Protein AF-A0A7X4D5A9-F1 (afdb_monomer_lite)

Secondary structure (DSSP, 8-state):
-PPPPPHHHHHHHHHHHHHHHHHT-S-TTT-HHHHHHHHHHHHHHHHHHHHHHHHHHHHHHHHH--

Radius of gyration: 16.87 Å; chains: 1; bounding box: 34×36×48 Å

Foldseek 3Di:
DPDDDDLVRVLVVLVVVLVVCCVPDPCCPPDPVNVVSVVVNVVSVVVVVVVVVVVVVVVVVVVVVD

Structure (mmCIF, N/CA/C/O backbone):
data_AF-A0A7X4D5A9-F1
#
_entry.id   AF-A0A7X4D5A9-F1
#
loop_
_atom_site.group_PDB
_atom_site.id
_atom_site.type_symbol
_atom_site.label_atom_id
_atom_site.label_alt_id
_atom_site.label_comp_id
_atom_site.label_asym_id
_atom_site.label_entity_id
_atom_site.label_seq_id
_atom_site.pdbx_PDB_ins_code
_atom_site.Cartn_x
_atom_site.Cartn_y
_atom_site.Cartn_z
_atom_site.occupancy
_atom_site.B_iso_or_equiv
_atom_site.auth_seq_id
_atom_site.auth_comp_id
_atom_site.auth_asym_id
_atom_site.auth_atom_id
_atom_site.pdbx_PDB_model_num
ATOM 1 N N . MET A 1 1 ? 0.981 21.951 -11.700 1.00 46.06 1 MET A N 1
ATOM 2 C CA . MET A 1 1 ? 0.523 20.584 -11.356 1.00 46.06 1 MET A CA 1
ATOM 3 C C . MET A 1 1 ? 1.571 19.942 -10.461 1.00 46.06 1 MET A C 1
ATOM 5 O O . MET A 1 1 ? 2.698 19.784 -10.912 1.00 46.06 1 MET A O 1
ATOM 9 N N . ALA A 1 2 ? 1.256 19.653 -9.195 1.00 63.88 2 ALA A N 1
ATOM 10 C CA . ALA A 1 2 ? 2.214 19.015 -8.289 1.00 63.88 2 ALA A CA 1
ATOM 11 C C . ALA A 1 2 ? 2.716 17.694 -8.899 1.00 63.88 2 ALA A C 1
ATOM 13 O O . ALA A 1 2 ? 1.916 16.927 -9.445 1.00 63.88 2 ALA A O 1
ATOM 14 N N . LYS A 1 3 ? 4.033 17.448 -8.845 1.00 68.94 3 LYS A N 1
ATOM 15 C CA . LYS A 1 3 ? 4.630 16.194 -9.323 1.00 68.94 3 LYS A CA 1
ATOM 16 C C . LYS A 1 3 ? 3.893 15.028 -8.660 1.00 68.94 3 LYS A C 1
ATOM 18 O O . LYS A 1 3 ? 3.727 15.009 -7.440 1.00 68.94 3 LYS A O 1
ATOM 23 N N . LYS A 1 4 ? 3.392 14.092 -9.472 1.00 75.19 4 LYS A N 1
ATOM 24 C CA . LYS A 1 4 ? 2.726 12.890 -8.960 1.00 75.19 4 LYS A CA 1
ATOM 25 C C . LYS A 1 4 ? 3.761 12.099 -8.161 1.00 75.19 4 LYS A C 1
ATOM 27 O O . LYS A 1 4 ? 4.843 11.835 -8.677 1.00 75.19 4 LYS A O 1
ATOM 32 N N . ARG A 1 5 ? 3.426 11.767 -6.914 1.00 82.25 5 ARG A N 1
ATOM 33 C CA . ARG A 1 5 ? 4.283 10.966 -6.034 1.00 82.25 5 ARG A CA 1
ATOM 34 C C . ARG A 1 5 ? 4.511 9.583 -6.622 1.00 82.25 5 ARG A C 1
ATOM 36 O O . ARG A 1 5 ? 3.651 9.048 -7.331 1.00 82.25 5 ARG A O 1
ATOM 43 N N . THR A 1 6 ? 5.672 9.012 -6.327 1.00 88.50 6 THR A N 1
ATOM 44 C CA . THR A 1 6 ? 5.973 7.636 -6.727 1.00 88.50 6 THR A CA 1
ATOM 45 C C . THR A 1 6 ? 5.182 6.644 -5.870 1.00 88.50 6 THR A C 1
ATOM 47 O O . THR A 1 6 ? 4.722 6.954 -4.771 1.00 88.50 6 THR A O 1
ATOM 50 N N . HIS A 1 7 ? 5.010 5.414 -6.362 1.00 88.62 7 HIS A N 1
ATOM 51 C CA . HIS A 1 7 ? 4.335 4.373 -5.580 1.00 88.62 7 HIS A CA 1
ATOM 52 C C . HIS A 1 7 ? 5.099 4.001 -4.299 1.00 88.62 7 HIS A C 1
ATOM 54 O O . HIS A 1 7 ? 4.464 3.643 -3.311 1.00 88.62 7 HIS A O 1
ATOM 60 N N . GLU A 1 8 ? 6.428 4.129 -4.292 1.00 89.56 8 GLU A N 1
ATOM 61 C CA . GLU A 1 8 ? 7.255 3.905 -3.099 1.00 89.56 8 GLU A CA 1
ATOM 62 C C . GLU A 1 8 ? 7.057 5.010 -2.051 1.00 89.56 8 GLU A C 1
ATOM 64 O O . GLU A 1 8 ? 6.860 4.720 -0.871 1.00 89.56 8 GLU A O 1
ATOM 69 N N . GLU A 1 9 ? 7.000 6.277 -2.474 1.00 90.81 9 GLU A N 1
ATOM 70 C CA . GLU A 1 9 ? 6.676 7.400 -1.582 1.00 90.81 9 GLU A CA 1
ATOM 71 C C . GLU A 1 9 ? 5.279 7.246 -0.969 1.00 90.81 9 GLU A C 1
ATOM 73 O O . GLU A 1 9 ? 5.092 7.405 0.240 1.00 90.81 9 GLU A O 1
ATOM 78 N N . ASP A 1 10 ? 4.289 6.884 -1.789 1.00 90.94 10 ASP A N 1
ATOM 79 C CA . ASP A 1 10 ? 2.923 6.652 -1.321 1.00 90.94 10 ASP A CA 1
ATOM 80 C C . ASP A 1 10 ? 2.853 5.497 -0.313 1.00 90.94 10 ASP A C 1
ATOM 82 O O . ASP A 1 10 ? 2.090 5.573 0.655 1.00 90.94 10 ASP A O 1
ATOM 86 N N . LYS A 1 11 ? 3.649 4.436 -0.505 1.00 93.25 11 LYS A N 1
ATOM 87 C CA . LYS A 1 11 ? 3.746 3.318 0.442 1.00 93.25 11 LYS A CA 1
ATOM 88 C C . LYS A 1 11 ? 4.249 3.808 1.801 1.00 93.25 11 LYS A C 1
ATOM 90 O O . LYS A 1 11 ? 3.570 3.563 2.797 1.00 93.25 11 LYS A O 1
ATOM 95 N N . ALA A 1 12 ? 5.361 4.543 1.838 1.00 93.81 12 ALA A N 1
ATOM 96 C CA . ALA A 1 12 ? 5.940 5.053 3.083 1.00 93.81 12 ALA A CA 1
ATOM 97 C C . ALA A 1 12 ? 4.969 5.983 3.836 1.00 93.81 12 ALA A C 1
ATOM 99 O O . ALA A 1 12 ? 4.777 5.863 5.048 1.00 93.81 12 ALA A O 1
ATOM 100 N N . ILE A 1 13 ? 4.283 6.873 3.109 1.00 93.56 13 ILE A N 1
ATOM 101 C CA . ILE A 1 13 ? 3.284 7.779 3.694 1.00 93.56 13 ILE A CA 1
ATOM 102 C C . ILE A 1 13 ? 2.092 6.993 4.257 1.00 93.56 13 ILE A C 1
ATOM 104 O O . ILE A 1 13 ? 1.606 7.301 5.348 1.00 93.56 13 ILE A O 1
ATOM 108 N N . LEU A 1 14 ? 1.592 5.992 3.528 1.00 93.44 14 LEU A N 1
ATOM 109 C CA . LEU A 1 14 ? 0.464 5.176 3.981 1.00 93.44 14 LEU A CA 1
ATOM 110 C C . LEU A 1 14 ? 0.829 4.307 5.186 1.00 93.44 14 LEU A C 1
ATOM 112 O O . LEU A 1 14 ? 0.003 4.169 6.085 1.00 93.44 14 LEU A O 1
ATOM 116 N N . GLU A 1 15 ? 2.043 3.761 5.244 1.00 93.81 15 GLU A N 1
ATOM 117 C CA . GLU A 1 15 ? 2.537 3.012 6.406 1.00 93.81 15 GLU A CA 1
ATOM 118 C C . GLU A 1 15 ? 2.594 3.894 7.655 1.00 93.81 15 GLU A C 1
ATOM 120 O O . GLU A 1 15 ? 2.072 3.503 8.703 1.00 93.81 15 GLU A O 1
ATOM 125 N N . LYS A 1 16 ? 3.117 5.121 7.524 1.00 95.00 16 LYS A N 1
ATOM 126 C CA . LYS A 1 16 ? 3.127 6.104 8.614 1.00 95.00 16 LYS A CA 1
ATOM 127 C C . LYS A 1 16 ? 1.709 6.413 9.108 1.00 95.00 16 LYS A C 1
ATOM 129 O O . LYS A 1 16 ? 1.440 6.274 10.297 1.00 95.00 16 LYS A O 1
ATOM 134 N N . LYS A 1 17 ? 0.776 6.707 8.194 1.00 92.75 17 LYS A N 1
ATOM 135 C CA . LYS A 1 17 ? -0.631 6.998 8.536 1.00 92.75 17 LYS A CA 1
ATOM 136 C C . LYS A 1 17 ? -1.343 5.828 9.210 1.00 92.75 17 LYS A C 1
ATOM 138 O O . LYS A 1 17 ? -2.125 6.035 10.131 1.00 92.75 17 LYS A O 1
ATOM 143 N N . VAL A 1 18 ? -1.095 4.596 8.757 1.00 91.44 18 VAL A N 1
ATOM 144 C CA . VAL A 1 18 ? -1.652 3.398 9.405 1.00 91.44 18 VAL A CA 1
ATOM 145 C C . VAL A 1 18 ? -1.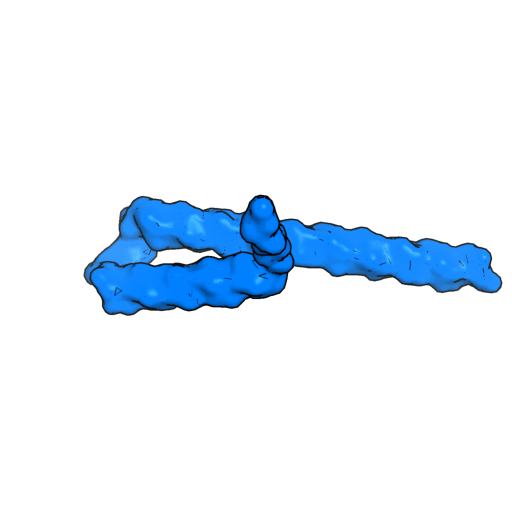108 3.265 10.827 1.00 91.44 18 VAL A C 1
ATOM 147 O O . VAL A 1 18 ? -1.883 2.968 11.732 1.00 91.44 18 VAL A O 1
ATOM 150 N N . LYS A 1 19 ? 0.194 3.493 11.040 1.00 90.62 19 LYS A N 1
ATOM 151 C CA . LYS A 1 19 ? 0.817 3.409 12.368 1.00 90.62 19 LYS A CA 1
ATOM 152 C C . LYS A 1 19 ? 0.273 4.476 13.320 1.00 90.62 19 LYS A C 1
ATOM 154 O O . LYS A 1 19 ? -0.124 4.135 14.427 1.00 90.62 19 LYS A O 1
ATOM 159 N N . GLU A 1 20 ? 0.199 5.727 12.872 1.00 90.81 20 GLU A N 1
ATOM 160 C CA . GLU A 1 20 ? -0.361 6.844 13.646 1.00 90.81 20 GLU A CA 1
ATOM 161 C C . GLU A 1 20 ? -1.815 6.581 14.036 1.00 90.81 20 GLU A C 1
ATOM 163 O O . GLU A 1 20 ? -2.181 6.697 15.203 1.00 90.81 20 GLU A O 1
ATOM 168 N N . ARG A 1 21 ? -2.641 6.143 13.077 1.00 87.38 21 ARG A N 1
ATOM 169 C CA . ARG A 1 21 ? -4.055 5.875 13.343 1.00 87.38 21 ARG A CA 1
ATOM 170 C C . ARG A 1 21 ? -4.260 4.697 14.293 1.00 87.38 21 ARG A C 1
ATOM 172 O O . ARG A 1 21 ? -5.170 4.731 15.108 1.00 87.38 21 ARG A O 1
ATOM 179 N N . ARG A 1 22 ? -3.407 3.670 14.209 1.00 85.50 22 ARG A N 1
ATOM 180 C CA . ARG A 1 22 ? -3.425 2.547 15.155 1.00 85.50 22 ARG A CA 1
ATOM 181 C C . ARG A 1 22 ? -3.031 2.967 16.567 1.00 85.50 22 ARG A C 1
ATOM 183 O O . ARG A 1 22 ? -3.637 2.480 17.505 1.00 85.50 22 ARG A O 1
ATOM 190 N N . ALA A 1 23 ? -2.038 3.842 16.708 1.00 85.62 23 ALA A N 1
ATOM 191 C CA . ALA A 1 23 ? -1.564 4.299 18.013 1.00 85.62 23 ALA A CA 1
ATOM 192 C C . ALA A 1 23 ? -2.585 5.188 18.744 1.00 85.62 23 ALA A C 1
ATOM 194 O O . ALA A 1 23 ? -2.631 5.174 19.966 1.00 85.62 23 ALA A O 1
ATOM 195 N N . GLY A 1 24 ? -3.401 5.945 18.004 1.00 81.31 24 GLY A N 1
ATOM 196 C CA . GLY A 1 24 ? -4.438 6.816 18.569 1.00 81.31 24 GLY A CA 1
ATOM 197 C C . GLY A 1 24 ? -5.829 6.186 18.682 1.00 81.31 24 GLY A C 1
ATOM 198 O O . GLY A 1 24 ? -6.777 6.903 18.986 1.00 81.31 24 GLY A O 1
ATOM 199 N N . SER A 1 25 ? -5.988 4.894 18.382 1.00 78.38 25 SER A N 1
ATOM 200 C CA . SER A 1 25 ? -7.292 4.225 18.387 1.00 78.38 25 SER A CA 1
ATOM 201 C C . SER A 1 25 ? -7.354 3.156 19.470 1.00 78.38 25 SER A C 1
ATOM 203 O O . SER A 1 25 ? -6.503 2.274 19.522 1.00 78.38 25 SER A O 1
ATOM 205 N N . GLU A 1 26 ? -8.405 3.206 20.287 1.00 76.44 26 GLU A N 1
ATOM 206 C CA . GLU A 1 26 ? -8.723 2.180 21.287 1.00 76.44 26 GLU A CA 1
ATOM 207 C C . GLU A 1 26 ? -9.140 0.849 20.628 1.00 76.44 26 GLU A C 1
ATOM 209 O O . GLU A 1 26 ? -8.854 -0.226 21.146 1.00 76.44 26 GLU A O 1
ATOM 214 N N . ASN A 1 27 ? -9.735 0.909 19.426 1.00 78.81 27 ASN A N 1
ATOM 215 C CA . ASN A 1 27 ? -10.075 -0.262 18.616 1.00 78.81 27 ASN A CA 1
ATOM 216 C C . ASN A 1 27 ? -9.574 -0.124 17.160 1.00 78.81 27 ASN A C 1
ATOM 218 O O . ASN A 1 27 ? -10.347 0.167 16.236 1.00 78.81 27 ASN A O 1
ATOM 222 N N . PRO A 1 28 ? -8.280 -0.386 16.914 1.00 72.56 28 PRO A N 1
ATOM 223 C CA . PRO A 1 28 ? -7.655 -0.210 15.602 1.00 72.56 28 PRO A CA 1
ATOM 224 C C . PRO A 1 28 ? -8.140 -1.209 14.534 1.00 72.56 28 PRO A C 1
ATOM 226 O O . PRO A 1 28 ? -7.931 -1.005 13.331 1.00 72.56 28 PRO A O 1
ATOM 229 N N . GLU A 1 29 ? -8.746 -2.319 14.955 1.00 73.81 29 GLU A N 1
ATOM 230 C CA . GLU A 1 29 ? -9.314 -3.341 14.074 1.00 73.81 29 GLU A CA 1
ATOM 231 C C . GLU A 1 29 ? -10.676 -2.901 13.521 1.00 73.81 29 GLU A C 1
ATOM 233 O O . GLU A 1 29 ? -10.917 -3.062 12.318 1.00 73.81 29 GLU A O 1
ATOM 238 N N . GLY A 1 30 ? -11.509 -2.300 14.380 1.00 79.88 30 GLY A N 1
ATOM 239 C CA . GLY A 1 30 ? -12.860 -1.830 14.069 1.00 79.88 30 GLY A CA 1
ATOM 240 C C . GLY A 1 30 ? -12.936 -0.459 13.395 1.00 79.88 30 GLY A C 1
ATOM 241 O O . GLY A 1 30 ? -13.943 -0.167 12.754 1.00 79.88 30 GLY A O 1
ATOM 242 N N . ASP A 1 31 ? -11.882 0.360 13.476 1.00 85.75 31 ASP A N 1
ATOM 243 C CA . ASP A 1 31 ? -11.884 1.707 12.897 1.00 85.75 31 ASP A CA 1
ATOM 244 C C . ASP A 1 31 ? -12.004 1.676 11.349 1.00 85.75 31 ASP A C 1
ATOM 246 O O . ASP A 1 31 ? -11.105 1.166 10.652 1.00 85.75 31 ASP A O 1
ATOM 250 N N . PRO A 1 32 ? -13.097 2.224 10.775 1.00 87.00 32 PRO A N 1
ATOM 251 C CA . PRO A 1 32 ? -13.314 2.247 9.331 1.00 87.00 32 PRO A CA 1
ATOM 252 C C . PRO A 1 32 ? -12.225 3.027 8.580 1.00 87.00 32 PRO A C 1
ATOM 254 O O . PRO A 1 32 ? -11.846 2.618 7.474 1.00 87.00 32 PRO A O 1
AT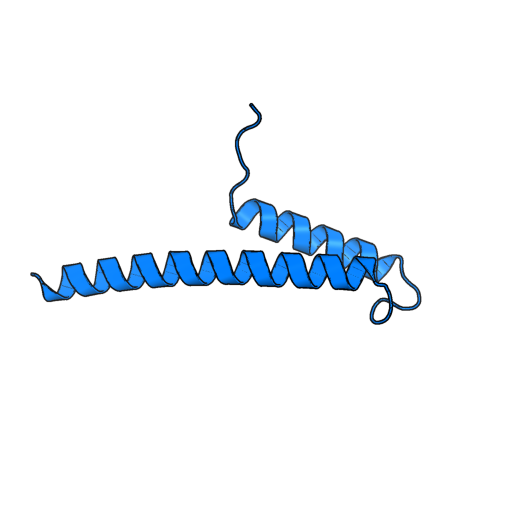OM 257 N N . ASP A 1 33 ? -11.648 4.068 9.183 1.00 86.88 33 ASP A N 1
ATOM 258 C CA . ASP A 1 33 ? -10.586 4.865 8.56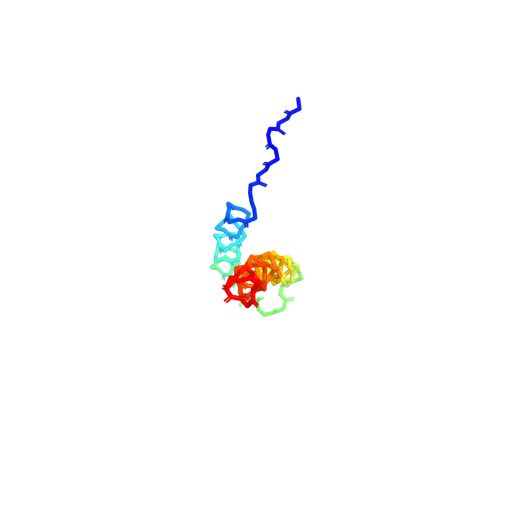2 1.00 86.88 33 ASP A CA 1
ATOM 259 C C . ASP A 1 33 ? -9.270 4.083 8.525 1.00 86.88 33 ASP A C 1
ATOM 261 O O . ASP A 1 33 ? -8.625 3.972 7.474 1.00 86.88 33 ASP A O 1
ATOM 265 N N . ALA A 1 34 ? -8.900 3.434 9.636 1.00 87.94 34 ALA A N 1
ATOM 266 C CA . ALA A 1 34 ? -7.757 2.523 9.678 1.00 87.94 34 ALA A CA 1
ATOM 267 C C . ALA A 1 34 ? -7.916 1.374 8.665 1.00 87.94 34 ALA A C 1
ATOM 269 O O . ALA A 1 34 ? -6.959 0.971 7.990 1.00 87.94 34 ALA A O 1
ATOM 270 N N . ARG A 1 35 ? -9.136 0.846 8.498 1.00 91.06 35 ARG A N 1
ATOM 271 C CA . ARG A 1 35 ? -9.450 -0.166 7.478 1.00 91.06 35 ARG A CA 1
ATOM 272 C C . ARG A 1 35 ? -9.259 0.376 6.061 1.00 91.06 35 ARG A C 1
ATOM 274 O O . ARG A 1 35 ? -8.686 -0.318 5.213 1.00 91.06 35 ARG A O 1
ATOM 281 N N . GLN A 1 36 ? -9.701 1.601 5.787 1.00 91.62 36 GLN A N 1
ATOM 282 C CA . GLN A 1 36 ? -9.538 2.236 4.481 1.00 91.62 36 GLN A CA 1
ATOM 283 C C . GLN A 1 36 ? -8.057 2.476 4.149 1.00 91.62 36 GLN A C 1
ATOM 285 O O . GLN A 1 36 ? -7.623 2.163 3.035 1.00 91.62 36 GLN A O 1
ATOM 290 N N . LEU A 1 37 ? -7.263 2.947 5.115 1.00 92.94 37 LEU A N 1
ATOM 291 C CA . LEU A 1 37 ? -5.818 3.139 4.965 1.00 92.94 37 LEU A CA 1
ATOM 292 C C . LEU A 1 37 ? -5.096 1.819 4.665 1.00 92.94 37 LEU A C 1
ATOM 294 O O . LEU A 1 37 ? -4.336 1.743 3.697 1.00 92.94 37 LEU A O 1
ATOM 298 N N . ARG A 1 38 ? -5.414 0.742 5.399 1.00 92.75 38 ARG A N 1
ATOM 299 C CA . ARG A 1 38 ? -4.887 -0.610 5.131 1.00 92.75 38 ARG A CA 1
ATOM 300 C C . ARG A 1 38 ? -5.217 -1.088 3.711 1.00 92.75 38 ARG A C 1
ATOM 302 O O . ARG A 1 38 ? -4.351 -1.630 3.020 1.00 92.75 38 ARG A O 1
ATOM 309 N N . LYS A 1 39 ? -6.451 -0.868 3.236 1.00 95.19 39 LYS A N 1
ATOM 310 C CA . LYS A 1 39 ? -6.852 -1.205 1.855 1.00 95.19 39 LYS A CA 1
ATOM 311 C C . LYS A 1 39 ? -6.047 -0.413 0.822 1.00 95.19 39 LYS A C 1
ATOM 313 O O . LYS A 1 39 ? -5.604 -0.993 -0.170 1.00 95.19 39 LYS A O 1
ATOM 318 N N . ARG A 1 40 ? -5.843 0.891 1.041 1.00 94.50 40 ARG A N 1
ATOM 319 C CA . ARG A 1 40 ? -5.024 1.735 0.153 1.00 94.50 40 ARG A CA 1
ATOM 320 C C . ARG A 1 40 ? -3.574 1.251 0.110 1.00 94.50 40 ARG A C 1
ATOM 322 O O . ARG A 1 40 ? -3.054 1.062 -0.987 1.00 94.50 40 ARG A O 1
ATOM 329 N N . LEU A 1 41 ? -2.975 0.946 1.262 1.00 94.94 41 LEU A N 1
ATOM 330 C CA . LEU A 1 41 ? -1.614 0.409 1.347 1.00 94.94 41 LEU A CA 1
ATOM 331 C C . LEU A 1 41 ? -1.464 -0.890 0.542 1.00 94.94 41 LEU A C 1
ATOM 333 O O . LEU A 1 41 ? -0.580 -0.990 -0.308 1.00 94.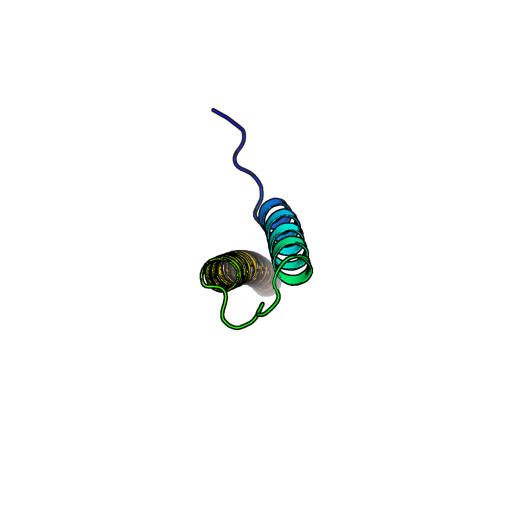94 41 LEU A O 1
ATOM 337 N N . LYS A 1 42 ? -2.386 -1.850 0.715 1.00 96.06 42 LYS A N 1
ATOM 338 C CA . LYS A 1 42 ? -2.384 -3.106 -0.060 1.00 96.06 42 LYS A CA 1
ATOM 339 C C . LYS A 1 42 ? -2.468 -2.866 -1.573 1.00 96.06 42 LYS A C 1
ATOM 341 O O . LYS A 1 42 ? -1.804 -3.563 -2.339 1.00 96.06 42 LYS A O 1
ATOM 346 N N . ARG A 1 43 ? -3.257 -1.881 -2.025 1.00 96.12 43 ARG A N 1
ATOM 347 C CA . ARG A 1 43 ? -3.346 -1.521 -3.454 1.00 96.12 43 ARG A CA 1
ATOM 348 C C . ARG A 1 43 ? -2.018 -0.980 -3.985 1.00 96.12 43 ARG A C 1
ATOM 350 O O . ARG A 1 43 ? -1.610 -1.391 -5.067 1.00 96.12 43 ARG A O 1
ATOM 357 N N . VAL A 1 44 ? -1.345 -0.102 -3.241 1.00 95.12 44 VAL A N 1
ATOM 358 C CA . VAL A 1 44 ? -0.035 0.450 -3.632 1.00 95.12 44 VAL A CA 1
ATOM 359 C C . VAL A 1 44 ? 1.026 -0.649 -3.681 1.00 95.12 44 VAL A C 1
ATOM 361 O O . VAL A 1 44 ? 1.683 -0.814 -4.704 1.00 95.12 44 VAL A O 1
ATOM 364 N N . GLN A 1 45 ? 1.103 -1.495 -2.652 1.00 94.88 45 GLN A N 1
ATOM 365 C CA . GLN A 1 45 ? 2.006 -2.653 -2.640 1.00 94.88 45 GLN A CA 1
ATOM 366 C C . GLN A 1 45 ? 1.756 -3.611 -3.815 1.00 94.88 45 GLN A C 1
ATOM 368 O O . GLN A 1 45 ? 2.698 -4.186 -4.358 1.00 94.88 45 GLN A O 1
ATOM 373 N N . ARG A 1 46 ? 0.493 -3.800 -4.227 1.00 95.81 46 ARG A N 1
ATOM 374 C CA . ARG A 1 46 ? 0.163 -4.594 -5.420 1.00 95.81 46 ARG A CA 1
ATOM 375 C C . ARG A 1 46 ? 0.674 -3.928 -6.699 1.00 95.81 46 ARG A C 1
ATOM 377 O O . ARG A 1 46 ? 1.204 -4.631 -7.549 1.00 95.81 46 ARG A O 1
ATOM 384 N N . LYS A 1 47 ? 0.544 -2.603 -6.842 1.00 93.44 47 LYS A N 1
ATOM 385 C CA . LYS A 1 47 ? 1.082 -1.873 -8.006 1.00 93.44 47 LYS A CA 1
ATOM 386 C C . LYS A 1 47 ? 2.597 -2.016 -8.106 1.00 93.44 47 LYS A C 1
ATOM 388 O O . LYS A 1 47 ? 3.077 -2.340 -9.185 1.00 93.44 47 LYS A O 1
ATOM 393 N N . ILE A 1 48 ? 3.303 -1.868 -6.983 1.00 91.94 48 ILE A N 1
ATOM 394 C CA . 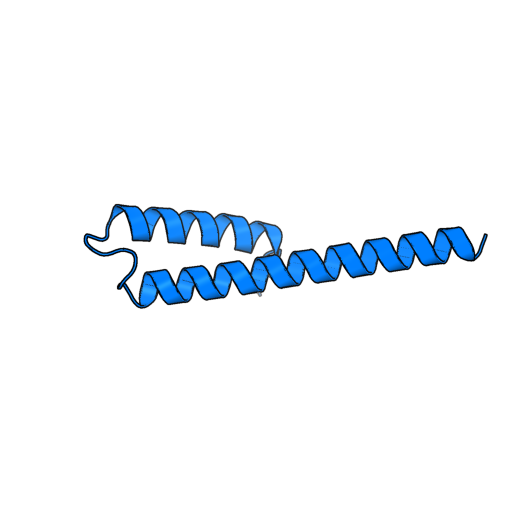ILE A 1 48 ? 4.756 -2.072 -6.902 1.00 91.94 48 ILE A CA 1
ATOM 395 C C . ILE A 1 48 ? 5.120 -3.494 -7.350 1.00 91.94 48 ILE A C 1
ATOM 397 O O . ILE A 1 48 ? 5.953 -3.669 -8.232 1.00 91.94 48 ILE A O 1
ATOM 401 N N . ARG A 1 49 ? 4.435 -4.521 -6.824 1.00 93.06 49 ARG A N 1
ATOM 402 C CA . ARG A 1 49 ? 4.664 -5.922 -7.227 1.00 93.06 49 ARG A CA 1
ATOM 403 C C . ARG A 1 49 ? 4.414 -6.179 -8.713 1.00 93.06 49 ARG A C 1
ATOM 405 O O . ARG A 1 49 ? 5.132 -6.948 -9.341 1.00 93.06 49 ARG A O 1
ATOM 412 N N . LEU A 1 50 ? 3.391 -5.551 -9.288 1.00 92.12 50 LEU A N 1
ATOM 413 C CA . LEU A 1 50 ? 3.110 -5.677 -10.717 1.00 92.12 50 LEU A CA 1
ATOM 414 C C . LEU A 1 50 ? 4.178 -4.980 -11.563 1.00 92.12 50 LEU A C 1
ATOM 416 O O . LEU A 1 50 ? 4.586 -5.532 -12.581 1.00 92.12 50 LEU A O 1
ATOM 420 N N . SER A 1 51 ? 4.653 -3.796 -11.162 1.00 89.19 51 SER A N 1
ATOM 421 C CA . SER A 1 51 ? 5.737 -3.124 -11.881 1.00 89.19 51 SER A CA 1
ATOM 422 C C . SER A 1 51 ? 7.040 -3.913 -11.802 1.00 89.19 51 SER A C 1
ATOM 424 O O . SER A 1 51 ? 7.685 -4.093 -12.830 1.00 89.19 51 SER A O 1
ATOM 426 N N . THR A 1 52 ? 7.393 -4.457 -10.634 1.00 88.19 52 THR A N 1
ATOM 427 C CA . THR A 1 52 ? 8.601 -5.284 -10.493 1.00 88.19 52 THR A CA 1
ATOM 428 C C . THR A 1 52 ? 8.495 -6.575 -11.301 1.00 88.19 52 THR A C 1
ATOM 430 O O . THR A 1 52 ? 9.433 -6.918 -12.012 1.00 88.19 52 THR A O 1
ATOM 433 N N . SER A 1 53 ? 7.339 -7.247 -11.288 1.00 88.62 53 SER A N 1
ATOM 434 C CA . SER A 1 53 ? 7.093 -8.444 -12.104 1.00 88.62 53 SER A CA 1
ATOM 435 C C . SER A 1 53 ? 7.191 -8.161 -13.609 1.00 88.62 53 SER A C 1
ATOM 437 O O . SER A 1 53 ? 7.795 -8.946 -14.341 1.00 88.62 53 SER A O 1
ATOM 439 N N . ARG A 1 54 ? 6.670 -7.020 -14.082 1.00 88.44 54 ARG A N 1
ATOM 440 C CA . ARG A 1 54 ? 6.811 -6.597 -15.487 1.00 88.44 54 ARG A CA 1
ATOM 441 C C . ARG A 1 54 ? 8.269 -6.358 -15.868 1.00 88.44 54 ARG A C 1
ATOM 443 O O . ARG A 1 54 ? 8.692 -6.824 -16.920 1.00 88.44 54 ARG A O 1
ATOM 450 N N . ILE A 1 55 ? 9.030 -5.674 -15.013 1.00 86.56 55 ILE A N 1
ATOM 451 C CA . ILE A 1 55 ? 10.464 -5.435 -15.229 1.00 86.56 55 ILE A CA 1
ATOM 452 C C . ILE A 1 55 ? 11.224 -6.766 -15.272 1.00 86.56 55 ILE A C 1
ATOM 454 O O . ILE A 1 55 ? 11.990 -6.993 -16.203 1.00 86.56 55 ILE A O 1
ATOM 458 N N . ALA A 1 56 ? 10.962 -7.671 -14.325 1.00 84.31 56 ALA A N 1
ATOM 459 C CA . ALA A 1 56 ? 11.581 -8.994 -14.287 1.00 84.31 56 ALA A CA 1
ATOM 460 C C . ALA A 1 56 ? 11.250 -9.828 -15.535 1.00 84.31 56 ALA A C 1
ATOM 462 O O . ALA A 1 56 ? 12.133 -10.462 -16.102 1.00 84.31 56 ALA A O 1
ATOM 463 N N . THR A 1 57 ? 10.002 -9.781 -16.010 1.00 84.94 57 THR A N 1
ATOM 464 C CA . THR A 1 57 ? 9.588 -10.480 -17.239 1.00 84.94 57 THR A CA 1
ATOM 465 C C . THR A 1 57 ? 10.277 -9.892 -18.468 1.00 84.94 57 THR A C 1
ATOM 467 O O . THR A 1 57 ? 10.776 -10.635 -19.306 1.00 84.94 57 THR A O 1
ATOM 470 N N . ALA A 1 58 ? 10.363 -8.563 -18.572 1.00 81.31 58 ALA A N 1
ATOM 471 C CA . ALA A 1 58 ? 11.073 -7.906 -19.666 1.00 81.31 58 ALA A CA 1
ATOM 472 C C . ALA A 1 58 ? 12.577 -8.232 -19.657 1.00 81.31 58 ALA A C 1
ATOM 474 O O . ALA A 1 58 ? 13.156 -8.479 -20.712 1.00 81.31 58 ALA A O 1
ATOM 475 N N . ALA A 1 59 ? 13.202 -8.284 -18.477 1.00 76.31 59 ALA A N 1
ATOM 476 C CA . ALA A 1 59 ? 14.597 -8.691 -18.322 1.00 76.31 59 ALA A CA 1
ATOM 477 C C . ALA A 1 59 ? 14.808 -10.174 -18.6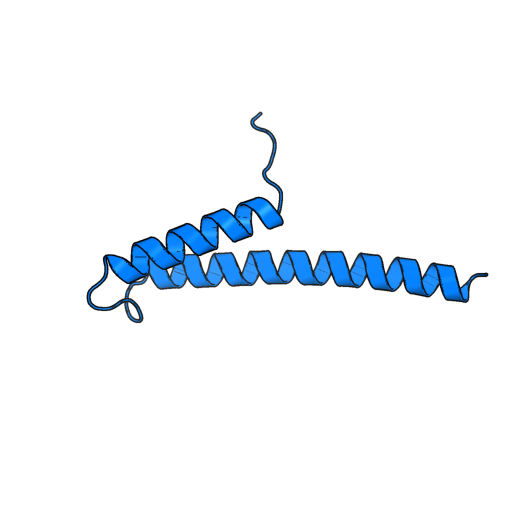81 1.00 76.31 59 ALA A C 1
ATOM 479 O O . ALA A 1 59 ? 15.730 -10.499 -19.423 1.00 76.31 59 ALA A O 1
ATOM 480 N N . GLY A 1 60 ? 13.918 -11.064 -18.230 1.00 68.12 60 GLY A N 1
ATOM 481 C CA . GLY A 1 60 ? 13.952 -12.491 -18.562 1.00 68.12 60 GLY A CA 1
ATOM 482 C C . GLY A 1 60 ? 13.698 -12.779 -20.044 1.00 68.12 60 GLY A C 1
ATOM 483 O O . GLY A 1 60 ? 14.316 -13.677 -20.605 1.00 68.12 60 GLY A O 1
ATOM 484 N N . ASN A 1 61 ? 12.853 -11.986 -20.708 1.00 61.91 61 ASN A N 1
ATOM 485 C CA . ASN A 1 61 ? 12.662 -12.066 -22.157 1.00 61.91 61 ASN A CA 1
ATOM 486 C C . ASN A 1 61 ? 13.884 -11.554 -22.929 1.00 61.91 61 ASN A C 1
ATOM 488 O O . ASN A 1 61 ? 14.232 -12.148 -23.941 1.00 61.91 61 ASN A O 1
ATOM 492 N N . LYS A 1 62 ? 14.576 -10.510 -22.446 1.00 57.00 62 LYS A N 1
ATOM 493 C CA . LYS A 1 62 ? 15.858 -10.083 -23.036 1.00 57.00 62 LYS A CA 1
ATOM 494 C C . LYS A 1 62 ? 16.941 -11.157 -22.906 1.00 57.00 62 LYS A C 1
ATOM 496 O O . LYS A 1 62 ? 17.689 -11.349 -23.850 1.00 57.00 62 LYS A O 1
ATOM 501 N N . ALA A 1 63 ? 16.991 -11.873 -21.783 1.00 55.31 63 ALA A N 1
ATOM 502 C CA . ALA A 1 63 ? 17.943 -12.966 -21.574 1.00 55.31 63 ALA A CA 1
ATOM 503 C C . ALA A 1 63 ? 17.639 -14.226 -22.409 1.00 55.31 63 ALA A C 1
ATOM 505 O O . ALA A 1 63 ? 18.525 -15.044 -22.600 1.00 55.31 63 ALA A O 1
ATOM 506 N N . LYS A 1 64 ? 16.400 -14.396 -22.891 1.00 51.31 64 LYS A N 1
ATOM 507 C CA . LYS A 1 64 ? 16.001 -15.499 -23.787 1.00 51.31 64 LYS A CA 1
ATOM 508 C C . LYS A 1 64 ? 16.082 -15.155 -25.278 1.00 51.31 64 LYS A C 1
ATOM 510 O O . LYS A 1 64 ? 15.899 -16.041 -26.103 1.00 51.31 64 LYS A O 1
ATOM 515 N N . ALA A 1 65 ? 16.272 -13.881 -25.615 1.00 52.28 65 ALA A N 1
ATOM 516 C CA . ALA A 1 65 ? 16.371 -13.385 -26.989 1.00 52.28 65 ALA A CA 1
ATOM 517 C C . ALA A 1 65 ? 17.821 -13.062 -27.409 1.00 52.28 65 ALA A C 1
ATOM 519 O O . ALA A 1 65 ? 18.020 -12.507 -28.488 1.00 52.28 65 ALA A O 1
ATOM 520 N N . ALA A 1 66 ? 18.796 -13.370 -26.551 1.00 44.94 66 ALA A N 1
ATOM 521 C CA . ALA A 1 66 ? 20.235 -13.305 -26.802 1.00 44.94 66 ALA A CA 1
ATOM 522 C C . ALA A 1 66 ? 20.799 -14.729 -26.795 1.00 44.94 66 ALA A C 1
ATOM 524 O O . ALA A 1 66 ? 21.746 -14.974 -27.570 1.00 44.94 66 ALA A O 1
#

pLDDT: mean 83.65, std 13.02, range [44.94, 96.12]

Sequence (66 aa):
MAKKRTHEEDKAILEKKVKERRAGSENPEGDPDARQLRKRLKRVQRKIRLSTSRIATAAGNKAKAA